Protein AF-W7DXH8-F1 (afdb_monomer_lite)

Foldseek 3Di:
DVCPDFDKDKDQDPQADLAEAEDEADDPLADWDDPVVVVVVVVCCVVVNYIYIYTRAHGPPVDDPVRRVVSVVVVVVVVVVVSVVVVD

Structure (mmCIF, N/CA/C/O backbone):
data_AF-W7DXH8-F1
#
_entry.id   AF-W7DXH8-F1
#
loop_
_atom_site.group_PDB
_atom_site.id
_atom_site.type_symbol
_atom_site.label_atom_id
_atom_site.label_alt_id
_atom_site.label_comp_id
_atom_site.label_asym_id
_atom_site.label_entity_id
_atom_site.label_seq_id
_atom_site.pdbx_PDB_ins_code
_atom_site.Cartn_x
_atom_site.Cartn_y
_atom_site.Cartn_z
_atom_site.occupancy
_atom_site.B_iso_or_equiv
_atom_site.auth_seq_id
_atom_site.auth_comp_id
_atom_site.auth_asym_id
_atom_site.auth_atom_id
_atom_site.pdbx_PDB_model_num
ATOM 1 N N . MET A 1 1 ? 11.564 -21.119 1.254 1.00 45.91 1 MET A N 1
ATOM 2 C CA . MET A 1 1 ? 10.525 -20.190 0.750 1.00 45.91 1 MET A CA 1
ATOM 3 C C . MET A 1 1 ? 11.216 -18.893 0.358 1.00 45.91 1 MET A C 1
ATOM 5 O O . MET A 1 1 ? 11.921 -18.351 1.194 1.00 45.91 1 MET A O 1
ATOM 9 N N . LYS A 1 2 ? 11.088 -18.437 -0.896 1.00 52.00 2 LYS A N 1
ATOM 10 C CA . LYS A 1 2 ? 11.893 -17.335 -1.477 1.00 52.00 2 LYS A CA 1
ATOM 11 C C . LYS A 1 2 ? 11.702 -15.953 -0.817 1.00 52.00 2 LYS A C 1
ATOM 13 O O . LYS A 1 2 ? 12.467 -15.051 -1.114 1.00 52.00 2 LYS A O 1
ATOM 18 N N . TRP A 1 3 ? 10.731 -15.800 0.087 1.00 56.00 3 TRP A N 1
ATOM 19 C CA . TRP A 1 3 ? 10.312 -14.506 0.642 1.00 56.00 3 TRP A CA 1
ATOM 20 C C . TRP A 1 3 ? 10.084 -14.575 2.154 1.00 56.00 3 TRP A C 1
ATOM 22 O O . TRP A 1 3 ? 9.080 -14.087 2.652 1.00 56.00 3 TRP A O 1
ATOM 32 N N . ALA A 1 4 ? 10.984 -15.226 2.894 1.00 48.75 4 ALA A N 1
ATOM 33 C CA . ALA A 1 4 ? 10.826 -15.456 4.335 1.00 48.75 4 ALA A CA 1
ATOM 34 C C . ALA A 1 4 ? 10.706 -14.176 5.196 1.00 48.75 4 ALA A C 1
ATOM 36 O O . ALA A 1 4 ? 10.459 -14.300 6.385 1.00 48.75 4 ALA A O 1
ATOM 37 N N . ASN A 1 5 ? 10.829 -12.980 4.608 1.00 54.22 5 ASN A N 1
ATOM 38 C CA . ASN A 1 5 ? 10.604 -11.690 5.253 1.00 54.22 5 ASN A CA 1
ATOM 39 C C . ASN A 1 5 ? 9.842 -10.760 4.294 1.00 54.22 5 ASN A C 1
ATOM 41 O O . ASN A 1 5 ? 10.450 -9.916 3.632 1.00 54.22 5 ASN A O 1
ATOM 45 N N . ILE A 1 6 ? 8.522 -10.929 4.172 1.00 62.88 6 ILE A N 1
ATOM 46 C CA . ILE A 1 6 ? 7.687 -9.907 3.532 1.00 62.88 6 ILE A CA 1
ATOM 47 C C . ILE A 1 6 ? 7.677 -8.703 4.473 1.00 62.88 6 ILE A C 1
ATOM 49 O O . ILE A 1 6 ? 7.093 -8.745 5.552 1.00 62.88 6 ILE A O 1
ATOM 53 N N . LEU A 1 7 ? 8.375 -7.637 4.086 1.00 74.81 7 LEU A N 1
ATOM 54 C CA . LEU A 1 7 ? 8.354 -6.397 4.846 1.00 74.81 7 LEU A CA 1
ATOM 55 C C . LEU A 1 7 ? 7.059 -5.659 4.525 1.00 74.81 7 LEU A C 1
ATOM 57 O O . LEU A 1 7 ? 6.866 -5.141 3.422 1.00 74.81 7 LEU A O 1
ATOM 61 N N . PHE A 1 8 ? 6.177 -5.639 5.513 1.00 82.69 8 PHE A N 1
ATOM 62 C CA . PHE A 1 8 ? 5.013 -4.781 5.523 1.00 82.69 8 PHE A CA 1
ATOM 63 C C . PHE A 1 8 ? 5.303 -3.549 6.360 1.00 82.69 8 PHE A C 1
ATOM 65 O O . PHE A 1 8 ? 5.907 -3.628 7.429 1.00 82.69 8 PHE A O 1
ATOM 72 N N . PHE A 1 9 ? 4.790 -2.423 5.898 1.00 89.88 9 PHE A N 1
ATOM 73 C CA . PHE A 1 9 ? 4.463 -1.330 6.787 1.00 89.88 9 PHE A CA 1
ATOM 74 C C . PHE A 1 9 ? 2.985 -1.453 7.171 1.00 89.88 9 PHE A C 1
ATOM 76 O O . PHE A 1 9 ? 2.132 -1.641 6.305 1.00 89.88 9 PHE A O 1
ATOM 83 N N . GLU A 1 10 ? 2.683 -1.399 8.464 1.00 91.38 10 GLU A N 1
ATOM 84 C CA . GLU A 1 10 ? 1.323 -1.526 8.990 1.00 91.38 10 GLU A CA 1
ATOM 85 C C . GLU A 1 10 ? 0.957 -0.282 9.793 1.00 91.38 10 GLU A C 1
ATOM 87 O O . GLU A 1 10 ? 1.730 0.179 10.634 1.00 91.38 10 GLU A O 1
ATOM 92 N N . ILE A 1 11 ? -0.255 0.220 9.565 1.00 91.38 11 ILE A N 1
ATOM 93 C CA . ILE A 1 11 ? -0.887 1.225 10.413 1.00 91.38 11 ILE A CA 1
ATOM 94 C C . ILE A 1 11 ? -2.224 0.666 10.891 1.00 91.38 11 ILE A C 1
ATOM 96 O O . ILE A 1 11 ? -3.077 0.266 10.095 1.00 91.38 11 ILE A O 1
ATOM 100 N N . THR A 1 12 ? -2.419 0.677 12.208 1.00 90.19 12 THR A N 1
ATOM 101 C CA . THR A 1 12 ? -3.693 0.336 12.843 1.00 90.19 12 THR A CA 1
ATOM 102 C C . THR A 1 12 ? -4.261 1.579 13.537 1.00 90.19 12 THR A C 1
ATOM 104 O O . THR A 1 12 ? -3.580 2.148 14.392 1.00 90.19 12 THR A O 1
ATOM 107 N N . PRO A 1 13 ? -5.493 2.010 13.209 1.00 89.31 13 PRO A N 1
ATOM 108 C CA . PRO A 1 13 ? -6.124 3.152 13.863 1.00 89.31 13 PRO A CA 1
ATOM 109 C C . PRO A 1 13 ? -6.531 2.821 15.301 1.00 89.31 13 PRO A C 1
ATOM 111 O O . PRO A 1 13 ? -6.818 1.670 15.638 1.00 89.31 13 PRO A O 1
ATOM 114 N N . ALA A 1 14 ? -6.635 3.852 16.144 1.00 83.06 14 ALA A N 1
ATOM 115 C CA . ALA A 1 14 ? -7.057 3.699 17.537 1.00 83.06 14 ALA A CA 1
ATOM 116 C C . ALA A 1 14 ? -8.484 3.130 17.664 1.00 83.06 14 ALA A C 1
ATOM 118 O O . ALA A 1 14 ? -8.740 2.247 18.484 1.00 83.06 14 ALA A O 1
ATOM 119 N N . LYS A 1 15 ? -9.415 3.599 16.822 1.00 83.69 15 LYS A N 1
ATOM 120 C CA . LYS A 1 15 ? -10.771 3.051 16.704 1.00 83.69 15 LYS A CA 1
ATOM 121 C C . LYS A 1 15 ? -10.849 2.187 15.448 1.00 83.69 15 LYS A C 1
ATOM 123 O O . LYS A 1 15 ? -10.984 2.707 14.346 1.00 83.69 15 LYS A O 1
ATOM 128 N N . LYS A 1 16 ? -10.746 0.870 15.632 1.00 86.06 16 LYS A N 1
ATOM 129 C CA . LYS A 1 16 ? -10.632 -0.089 14.528 1.00 86.06 16 LYS A CA 1
ATOM 130 C C . LYS A 1 16 ? -11.966 -0.706 14.107 1.00 86.06 16 LYS A C 1
ATOM 132 O O . LYS A 1 16 ? -12.785 -1.072 14.952 1.00 86.06 16 LYS A O 1
ATOM 137 N N . THR A 1 17 ? -12.144 -0.883 12.804 1.00 89.19 17 THR A N 1
ATOM 138 C CA . THR A 1 17 ? -13.138 -1.788 12.214 1.00 89.19 17 THR A CA 1
ATOM 139 C C . THR A 1 17 ? -12.539 -3.191 12.044 1.00 89.19 17 THR A C 1
ATOM 141 O O . THR A 1 17 ? -11.361 -3.425 12.321 1.00 89.19 17 THR A O 1
ATOM 144 N N . SER A 1 18 ? -13.345 -4.156 11.590 1.00 88.31 18 SER A N 1
ATOM 145 C CA . SER A 1 18 ? -12.856 -5.493 11.216 1.00 88.31 18 SER A CA 1
ATOM 146 C C . SER A 1 18 ? -12.222 -5.540 9.821 1.00 88.31 18 SER A C 1
ATOM 148 O O . SER A 1 18 ? -11.734 -6.593 9.401 1.00 88.31 18 SER A O 1
ATOM 150 N N . GLN A 1 19 ? -12.234 -4.427 9.083 1.00 90.69 19 GLN A N 1
ATOM 151 C CA . GLN A 1 19 ? -11.702 -4.371 7.729 1.00 90.69 19 GLN A CA 1
ATOM 152 C C . GLN A 1 19 ? -10.180 -4.215 7.752 1.00 90.69 19 GLN A C 1
ATOM 154 O O . GLN A 1 19 ? -9.596 -3.564 8.619 1.00 90.69 19 GLN A O 1
ATOM 159 N N . THR A 1 20 ? -9.522 -4.842 6.780 1.00 92.62 20 THR A N 1
ATOM 160 C CA . THR A 1 20 ? -8.099 -4.640 6.506 1.00 92.62 20 THR A CA 1
ATOM 161 C C . THR A 1 20 ? -7.938 -4.278 5.035 1.00 92.62 20 THR A C 1
ATOM 163 O O . THR A 1 20 ? -8.491 -4.960 4.173 1.00 92.62 20 THR A O 1
ATOM 166 N N . ILE A 1 21 ? -7.193 -3.212 4.761 1.00 94.19 21 ILE A N 1
ATOM 167 C CA . ILE A 1 21 ? -6.885 -2.722 3.417 1.00 94.19 21 ILE A CA 1
ATOM 168 C C . ILE A 1 21 ? -5.430 -3.063 3.102 1.00 94.19 21 ILE A C 1
ATOM 170 O O . ILE A 1 21 ? -4.542 -2.823 3.917 1.00 94.19 21 ILE A O 1
ATOM 174 N N . ILE A 1 22 ? -5.184 -3.605 1.911 1.00 94.56 22 ILE A N 1
ATOM 175 C CA . ILE A 1 22 ? -3.834 -3.755 1.361 1.00 94.56 22 ILE A CA 1
ATOM 176 C C . ILE A 1 22 ? -3.642 -2.645 0.336 1.00 94.56 22 ILE A C 1
ATOM 178 O O . ILE A 1 22 ? -4.331 -2.621 -0.684 1.00 94.56 22 ILE A O 1
ATOM 182 N N . TYR A 1 23 ? -2.725 -1.726 0.616 1.00 95.81 23 TYR A N 1
ATOM 183 C CA . TYR A 1 23 ? -2.441 -0.591 -0.252 1.00 95.81 23 TYR A CA 1
ATOM 184 C C . TYR A 1 23 ? -1.199 -0.865 -1.094 1.00 95.81 23 TYR A C 1
ATOM 186 O O . TYR A 1 23 ? -0.096 -1.011 -0.569 1.00 95.81 23 TYR A O 1
ATOM 194 N N . LEU A 1 24 ? -1.374 -0.919 -2.412 1.00 94.94 24 LEU A N 1
ATOM 195 C CA . LEU A 1 24 ? -0.273 -1.072 -3.356 1.00 94.94 24 LEU A CA 1
ATOM 196 C C . LEU A 1 24 ? 0.168 0.322 -3.799 1.00 94.94 24 LEU A C 1
ATOM 198 O O . LEU A 1 24 ? -0.572 1.011 -4.500 1.00 94.94 24 LEU A O 1
ATOM 202 N N . ALA A 1 25 ? 1.359 0.743 -3.370 1.00 94.81 25 ALA A N 1
ATOM 203 C CA . ALA A 1 25 ? 1.913 2.024 -3.792 1.00 94.81 25 ALA A CA 1
ATOM 204 C C . ALA A 1 25 ? 2.044 2.084 -5.320 1.00 94.81 25 ALA A C 1
ATOM 206 O O . ALA A 1 25 ? 2.339 1.072 -5.963 1.00 94.81 25 ALA A O 1
ATOM 207 N N . GLY A 1 26 ? 1.831 3.272 -5.890 1.00 94.06 26 GLY A N 1
ATOM 208 C CA . GLY A 1 26 ? 2.053 3.528 -7.310 1.00 94.06 26 GLY A CA 1
ATOM 209 C C . GLY A 1 26 ? 3.544 3.534 -7.664 1.00 94.06 26 GLY A C 1
ATOM 210 O O . GLY A 1 26 ? 4.373 2.996 -6.940 1.00 94.06 26 GLY A O 1
ATOM 211 N N . GLY A 1 27 ? 3.901 4.164 -8.786 1.00 94.75 27 GLY A N 1
ATOM 212 C CA . GLY A 1 27 ? 5.302 4.244 -9.229 1.00 94.75 27 GLY A CA 1
ATOM 213 C C . GLY A 1 27 ? 5.689 3.252 -10.329 1.00 94.75 27 GLY A C 1
ATOM 214 O O . GLY A 1 27 ? 6.872 3.075 -10.620 1.00 94.75 27 GLY A O 1
ATOM 215 N N . GLY A 1 28 ? 4.697 2.608 -10.953 1.00 95.44 28 GLY A N 1
ATOM 216 C CA . GLY A 1 28 ? 4.882 1.824 -12.177 1.00 95.44 28 GLY A CA 1
ATOM 217 C C . GLY A 1 28 ? 5.765 0.587 -12.018 1.00 95.44 28 GLY A C 1
ATOM 218 O O . GLY A 1 28 ? 6.393 0.185 -12.988 1.00 95.44 28 GLY A O 1
ATOM 219 N N . PHE A 1 29 ? 5.836 0.005 -10.815 1.00 95.62 29 PHE A N 1
ATOM 220 C CA . PHE A 1 29 ? 6.718 -1.121 -10.465 1.00 95.62 29 PHE A CA 1
ATOM 221 C C . PHE A 1 29 ? 8.222 -0.826 -10.532 1.00 95.62 29 PHE A C 1
ATOM 223 O O . PHE A 1 29 ? 9.032 -1.745 -10.435 1.00 95.62 29 PHE A O 1
ATOM 230 N N . VAL A 1 30 ? 8.605 0.444 -10.675 1.00 96.00 30 VAL A N 1
ATOM 231 C CA . VAL A 1 30 ? 10.008 0.876 -10.779 1.00 96.00 30 VAL A CA 1
ATOM 232 C C . VAL A 1 30 ? 10.385 1.797 -9.621 1.00 96.00 30 VAL A C 1
ATOM 234 O O . VAL A 1 30 ? 11.513 1.754 -9.137 1.00 96.00 30 VAL A O 1
ATOM 237 N N . LEU A 1 31 ? 9.452 2.637 -9.168 1.00 95.88 31 LEU A N 1
ATOM 238 C CA . LEU A 1 31 ? 9.710 3.621 -8.121 1.00 95.88 31 LEU A CA 1
ATOM 239 C C . LEU A 1 31 ? 9.283 3.100 -6.741 1.00 95.88 31 LEU A C 1
ATOM 241 O O . LEU A 1 31 ? 8.245 2.446 -6.632 1.00 95.88 31 LEU A O 1
ATOM 245 N N . PRO A 1 32 ? 10.049 3.412 -5.680 1.00 93.69 32 PRO A N 1
ATOM 246 C CA . PRO A 1 32 ? 9.669 3.079 -4.316 1.00 93.69 32 PRO A CA 1
ATOM 247 C C . PRO A 1 32 ? 8.504 3.946 -3.825 1.00 93.69 32 PRO A C 1
ATOM 249 O O . PRO A 1 32 ? 8.226 5.025 -4.355 1.00 93.69 32 PRO A O 1
ATOM 252 N N . ILE A 1 33 ? 7.862 3.489 -2.748 1.00 94.44 33 ILE A N 1
ATOM 253 C CA . ILE A 1 33 ? 6.887 4.289 -2.006 1.00 94.44 33 ILE A CA 1
ATOM 254 C C . ILE A 1 33 ? 7.518 5.592 -1.483 1.00 94.44 33 ILE A C 1
ATOM 256 O O . ILE A 1 33 ? 8.691 5.633 -1.113 1.00 94.44 33 ILE A O 1
ATOM 260 N N . THR A 1 34 ? 6.722 6.660 -1.433 1.00 94.31 34 THR A N 1
ATOM 261 C CA . THR A 1 34 ? 7.159 8.010 -1.036 1.00 94.31 34 THR A CA 1
ATOM 262 C C . THR A 1 34 ? 6.338 8.560 0.134 1.00 94.31 34 THR A C 1
ATOM 264 O O . THR A 1 34 ? 5.297 8.003 0.478 1.00 94.31 34 THR A O 1
ATOM 267 N N . SER A 1 35 ? 6.764 9.689 0.715 1.00 92.81 35 SER A N 1
ATOM 268 C CA . SER A 1 35 ? 6.030 10.393 1.784 1.00 92.81 35 SER A CA 1
ATOM 269 C C . SER A 1 35 ? 4.585 10.729 1.409 1.00 92.81 35 SER A C 1
ATOM 271 O O . SER A 1 35 ? 3.691 10.496 2.212 1.00 92.81 35 SER A O 1
ATOM 273 N N . LEU A 1 36 ? 4.339 11.158 0.167 1.00 94.62 36 LEU A N 1
ATOM 274 C CA . LEU A 1 36 ? 2.989 11.468 -0.324 1.00 94.62 36 LEU A CA 1
ATOM 275 C C . LEU A 1 36 ? 2.044 10.261 -0.247 1.00 94.62 36 LEU A C 1
ATOM 277 O O . LEU A 1 36 ? 0.861 10.409 0.049 1.00 94.62 36 LEU A O 1
ATOM 281 N N . HIS A 1 37 ? 2.563 9.052 -0.481 1.00 95.75 37 HIS A N 1
ATOM 282 C CA . HIS A 1 37 ? 1.765 7.843 -0.305 1.00 95.75 37 HIS A CA 1
ATOM 283 C C . HIS A 1 37 ? 1.433 7.626 1.172 1.00 95.75 37 HIS A C 1
ATOM 285 O O . HIS A 1 37 ? 0.294 7.298 1.482 1.00 95.75 37 HIS A O 1
ATOM 291 N N . TYR A 1 38 ? 2.399 7.818 2.077 1.00 94.12 38 TYR A N 1
ATOM 292 C CA . TYR A 1 38 ? 2.175 7.660 3.517 1.00 94.12 38 TYR A CA 1
ATOM 293 C C . TYR A 1 38 ? 1.154 8.664 4.066 1.00 94.12 38 TYR A C 1
ATOM 295 O O . TYR A 1 38 ? 0.310 8.280 4.871 1.00 94.12 38 TYR A O 1
ATOM 303 N N . GLU A 1 39 ? 1.179 9.913 3.599 1.00 95.25 39 GLU A N 1
ATOM 304 C CA . GLU A 1 39 ? 0.180 10.932 3.951 1.00 95.25 39 GLU A CA 1
ATOM 305 C C . GLU A 1 39 ? -1.228 10.508 3.514 1.00 95.25 39 GLU A C 1
ATOM 307 O O . GLU A 1 39 ? -2.165 10.537 4.310 1.00 95.25 39 GLU A O 1
ATOM 312 N N . PHE A 1 40 ? -1.372 10.030 2.276 1.00 96.19 40 PHE A N 1
ATOM 313 C CA . PHE A 1 40 ? -2.656 9.544 1.771 1.00 96.19 40 PHE A CA 1
ATOM 314 C C . PHE A 1 40 ? -3.140 8.281 2.499 1.00 96.19 40 PHE A C 1
ATOM 316 O O . PHE A 1 40 ? -4.315 8.148 2.832 1.00 96.19 40 PHE A O 1
ATOM 323 N N . ILE A 1 41 ? -2.226 7.361 2.805 1.00 96.25 41 ILE A N 1
ATOM 324 C CA . ILE A 1 41 ? -2.512 6.170 3.610 1.00 96.25 41 ILE A CA 1
ATOM 325 C C . ILE A 1 41 ? -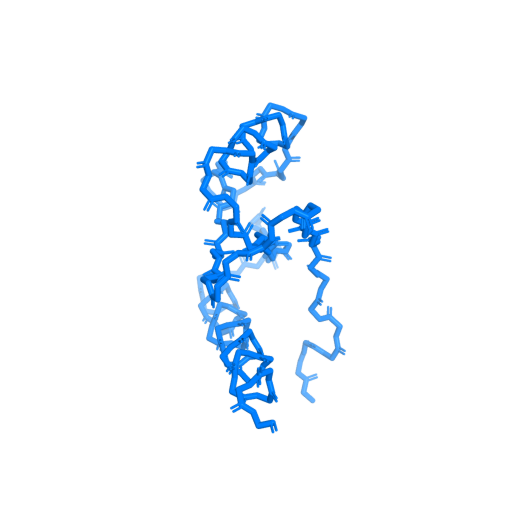3.067 6.563 4.987 1.00 96.25 41 ILE A C 1
ATOM 327 O O . ILE A 1 41 ? -4.029 5.946 5.446 1.00 96.25 41 ILE A O 1
ATOM 331 N N . ALA A 1 42 ? -2.481 7.569 5.643 1.00 94.44 42 ALA A N 1
ATOM 332 C CA . ALA A 1 42 ? -2.944 8.030 6.948 1.00 94.44 42 ALA A CA 1
ATOM 333 C C . ALA A 1 42 ? -4.388 8.552 6.876 1.00 94.44 42 ALA A C 1
ATOM 335 O O . ALA A 1 42 ? -5.212 8.157 7.698 1.00 94.44 42 ALA A O 1
ATOM 336 N N . GLN A 1 43 ? -4.718 9.327 5.836 1.00 96.06 43 GLN A N 1
ATOM 337 C CA . GLN A 1 43 ? -6.088 9.797 5.587 1.00 96.06 43 GLN A CA 1
ATOM 338 C C . GLN A 1 43 ? -7.070 8.629 5.428 1.00 96.06 43 GLN A C 1
ATOM 340 O O . GLN A 1 43 ? -8.107 8.602 6.087 1.00 96.06 43 GLN A O 1
ATOM 345 N N . ILE A 1 44 ? -6.722 7.607 4.635 1.00 96.31 44 ILE A N 1
ATOM 346 C CA . ILE A 1 44 ? -7.567 6.411 4.469 1.00 96.31 44 ILE A CA 1
ATOM 347 C C . ILE A 1 44 ? -7.808 5.720 5.816 1.00 96.31 44 ILE A C 1
ATOM 349 O O . ILE A 1 44 ? -8.932 5.312 6.117 1.00 96.31 44 ILE A O 1
ATOM 353 N N . VAL A 1 45 ? -6.762 5.554 6.626 1.00 95.94 45 VAL A N 1
ATOM 354 C CA . VAL A 1 45 ? -6.859 4.907 7.942 1.00 95.94 45 VAL A CA 1
ATOM 355 C C . VAL A 1 45 ? -7.782 5.690 8.876 1.00 95.94 45 VAL A C 1
ATOM 357 O O . VAL A 1 45 ? -8.620 5.083 9.546 1.00 95.94 45 VAL A O 1
ATOM 360 N N . GLU A 1 46 ? -7.656 7.015 8.909 1.00 94.56 46 GLU A N 1
ATOM 361 C CA . GLU A 1 46 ? -8.482 7.893 9.742 1.00 94.56 46 GLU A CA 1
ATOM 362 C C . GLU A 1 46 ? -9.953 7.887 9.311 1.00 94.56 46 GLU A C 1
ATOM 364 O O . GLU A 1 46 ? -10.838 7.754 10.157 1.00 94.56 46 GLU A O 1
ATOM 369 N N . GLU A 1 47 ? -10.223 7.966 8.008 1.00 95.19 47 GLU A N 1
ATOM 370 C CA . GLU A 1 47 ? -11.586 8.022 7.469 1.00 95.19 47 GLU A CA 1
ATOM 371 C C . GLU A 1 47 ? -12.322 6.681 7.570 1.00 95.19 47 GLU A C 1
ATOM 373 O O . GLU A 1 47 ? -13.524 6.640 7.841 1.00 95.19 47 GLU A O 1
ATOM 378 N N . THR A 1 48 ? -11.619 5.566 7.360 1.00 95.19 48 THR A N 1
ATOM 379 C CA . THR A 1 48 ? -12.242 4.231 7.317 1.00 95.19 48 THR A CA 1
ATOM 380 C C . THR A 1 48 ? -12.213 3.502 8.657 1.00 95.19 48 THR A C 1
ATOM 382 O O . THR A 1 48 ? -12.993 2.571 8.875 1.00 95.19 48 THR A O 1
ATOM 385 N N . GLY A 1 49 ? -11.277 3.851 9.543 1.00 95.44 49 GLY A N 1
ATOM 386 C CA . GLY A 1 49 ? -10.971 3.066 10.737 1.00 95.44 49 GLY A CA 1
ATOM 387 C C . GLY A 1 49 ? -10.460 1.651 10.427 1.00 95.44 49 GLY A C 1
ATOM 388 O O . GLY A 1 49 ? -10.414 0.808 11.324 1.00 95.44 49 GLY A O 1
ATOM 389 N N . ALA A 1 50 ? -10.101 1.342 9.179 1.00 94.38 50 ALA A N 1
ATOM 390 C CA . ALA A 1 50 ? -9.551 0.046 8.805 1.00 94.38 50 ALA A CA 1
ATOM 391 C C . ALA A 1 50 ? -8.061 -0.037 9.158 1.00 94.38 50 ALA A C 1
ATOM 393 O O . ALA A 1 50 ? -7.322 0.943 9.072 1.00 94.38 50 ALA A O 1
ATOM 394 N N . ARG A 1 51 ? -7.593 -1.242 9.492 1.00 93.12 51 ARG A N 1
ATOM 395 C CA . ARG A 1 51 ? -6.152 -1.523 9.488 1.00 93.12 51 ARG A CA 1
ATOM 396 C C . ARG A 1 51 ? -5.646 -1.446 8.051 1.00 93.12 51 ARG A C 1
ATOM 398 O O . ARG A 1 51 ? -6.257 -2.045 7.166 1.00 93.12 51 ARG A O 1
ATOM 405 N N . LEU A 1 52 ? -4.519 -0.786 7.818 1.00 94.81 52 LEU A N 1
ATOM 406 C CA . LEU A 1 52 ? -3.920 -0.684 6.492 1.00 94.81 52 LEU A CA 1
ATOM 407 C C . LEU A 1 52 ? -2.515 -1.282 6.485 1.00 94.81 52 LEU A C 1
ATOM 409 O O . LEU A 1 52 ? -1.691 -1.004 7.353 1.00 94.81 52 LEU A O 1
ATOM 413 N N . VAL A 1 53 ? -2.271 -2.132 5.493 1.00 94.62 53 VAL A N 1
ATOM 414 C CA . VAL A 1 53 ? -1.020 -2.855 5.285 1.00 94.62 53 VAL A CA 1
ATOM 415 C C . VAL A 1 53 ? -0.446 -2.460 3.927 1.00 94.62 53 VAL A C 1
ATOM 417 O O . VAL A 1 53 ? -1.138 -2.506 2.911 1.00 94.62 53 VAL A O 1
ATOM 420 N N . VAL A 1 54 ? 0.828 -2.091 3.901 1.00 95.12 54 VAL A N 1
ATOM 421 C CA . VAL A 1 54 ? 1.558 -1.657 2.709 1.00 95.12 54 VAL A CA 1
ATOM 422 C C . VAL A 1 54 ? 2.704 -2.637 2.464 1.00 95.12 54 VAL A C 1
ATOM 424 O O . VAL A 1 54 ? 3.714 -2.595 3.171 1.00 95.12 54 VAL A O 1
ATOM 427 N N . PRO A 1 55 ? 2.563 -3.562 1.507 1.00 93.69 55 PRO A N 1
ATOM 428 C CA . PRO A 1 55 ? 3.603 -4.532 1.222 1.00 93.69 55 PRO A CA 1
ATOM 429 C C . PRO A 1 55 ? 4.695 -3.893 0.349 1.00 93.69 55 PRO A C 1
ATOM 431 O O . PRO A 1 55 ? 4.406 -3.321 -0.704 1.00 93.69 55 PRO A O 1
ATOM 434 N N . ASN A 1 56 ? 5.958 -4.002 0.771 1.00 92.38 56 ASN A N 1
ATOM 435 C CA . ASN A 1 56 ? 7.100 -3.478 0.019 1.00 92.38 56 ASN A CA 1
ATOM 436 C C . ASN A 1 56 ? 7.484 -4.441 -1.115 1.00 92.38 56 ASN A C 1
ATOM 438 O O . ASN A 1 56 ? 8.366 -5.288 -0.960 1.00 92.38 56 ASN A O 1
ATOM 442 N N . TYR A 1 57 ? 6.749 -4.370 -2.222 1.00 93.06 57 TYR A N 1
ATOM 443 C CA . TYR A 1 57 ? 6.895 -5.308 -3.327 1.00 93.06 57 TYR A CA 1
ATOM 444 C C . TYR A 1 57 ? 8.198 -5.101 -4.117 1.00 93.06 57 TYR A C 1
ATOM 446 O O . TYR A 1 57 ? 8.708 -3.982 -4.198 1.00 93.06 57 TYR A O 1
ATOM 454 N N . PRO A 1 58 ? 8.752 -6.177 -4.706 1.00 93.38 58 PRO A N 1
ATOM 455 C CA . PRO A 1 58 ? 9.981 -6.101 -5.485 1.00 93.38 58 PRO A CA 1
ATOM 456 C C . PRO A 1 58 ? 9.838 -5.190 -6.715 1.00 93.38 58 PRO A C 1
ATOM 458 O O . PRO A 1 58 ? 8.819 -5.222 -7.401 1.00 93.38 58 PRO A O 1
ATOM 461 N N . LEU A 1 59 ? 10.876 -4.401 -7.011 1.00 94.88 59 LEU A N 1
ATOM 462 C CA . LEU A 1 59 ? 10.861 -3.405 -8.087 1.00 94.88 59 LEU A CA 1
ATOM 463 C C . LEU A 1 59 ? 11.755 -3.797 -9.265 1.00 94.88 59 LEU A C 1
ATOM 465 O O . LEU A 1 59 ? 12.838 -4.368 -9.106 1.00 94.88 59 LEU A O 1
ATOM 469 N N . ALA A 1 60 ? 11.328 -3.414 -10.460 1.00 95.75 60 ALA A N 1
ATOM 470 C CA . ALA A 1 60 ? 12.169 -3.414 -11.643 1.00 95.75 60 ALA A CA 1
ATOM 471 C C . ALA A 1 60 ? 13.340 -2.414 -11.488 1.00 95.75 60 ALA A C 1
ATOM 473 O O . ALA A 1 60 ? 13.238 -1.441 -10.739 1.00 95.75 60 ALA A O 1
ATOM 474 N N . PRO A 1 61 ? 14.464 -2.627 -12.196 1.00 95.56 61 PRO A N 1
ATOM 475 C CA . PRO A 1 61 ? 14.725 -3.724 -13.136 1.00 95.56 61 PRO A CA 1
ATOM 476 C C . PRO A 1 61 ? 15.172 -5.032 -12.460 1.00 95.56 61 PRO A C 1
ATOM 478 O O . PRO A 1 61 ? 15.418 -6.013 -13.152 1.00 95.56 61 PRO A O 1
ATOM 481 N N . TYR A 1 62 ? 15.303 -5.050 -11.132 1.00 95.25 62 TYR A N 1
ATOM 482 C CA . TYR A 1 62 ? 15.875 -6.180 -10.392 1.00 95.25 62 TYR A CA 1
ATOM 483 C C . TYR A 1 62 ? 14.942 -7.389 -10.290 1.00 95.25 62 TYR A C 1
ATOM 485 O O . TYR A 1 62 ? 15.410 -8.501 -10.058 1.00 95.25 62 TYR A O 1
ATOM 493 N N . TYR A 1 63 ? 13.641 -7.167 -10.459 1.00 95.12 63 TYR A N 1
ATOM 494 C CA . TYR A 1 63 ? 12.613 -8.195 -10.391 1.00 95.12 63 TYR A CA 1
ATOM 495 C C . TYR A 1 63 ? 11.625 -8.067 -11.542 1.00 95.12 63 TYR A C 1
ATOM 497 O O . TYR A 1 63 ? 11.454 -6.992 -12.128 1.00 95.12 63 TYR A O 1
ATOM 505 N N . HIS 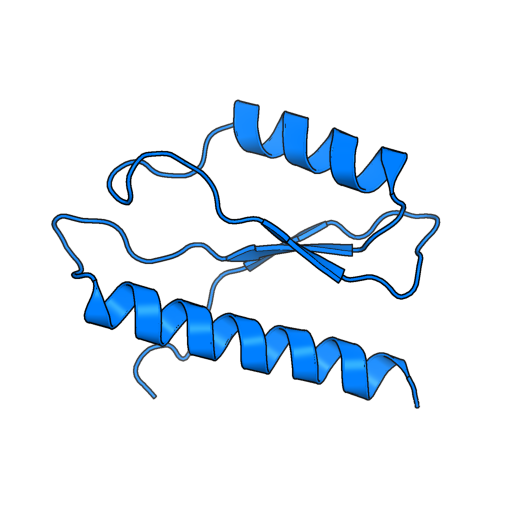A 1 64 ? 10.956 -9.175 -11.846 1.00 94.88 64 HIS A N 1
ATOM 506 C CA . HIS A 1 64 ? 10.024 -9.272 -12.960 1.00 94.88 64 HIS A CA 1
ATOM 507 C C . HIS A 1 64 ? 8.593 -9.506 -12.479 1.00 94.88 64 HIS A C 1
ATOM 509 O O . HIS A 1 64 ? 8.326 -9.735 -11.299 1.00 94.88 64 HIS A O 1
ATOM 515 N N . VAL A 1 65 ? 7.650 -9.452 -13.420 1.00 95.06 65 VAL A N 1
ATOM 516 C CA . VAL A 1 65 ? 6.216 -9.580 -13.135 1.00 95.06 65 VAL A CA 1
ATOM 517 C C . VAL A 1 65 ? 5.882 -10.846 -12.341 1.00 95.06 65 VAL A C 1
ATOM 519 O O . VAL A 1 65 ? 5.078 -10.786 -11.415 1.00 95.06 65 VAL A O 1
ATOM 522 N N . ASP A 1 66 ? 6.541 -11.969 -12.628 1.00 95.81 66 ASP A N 1
ATOM 523 C CA . ASP A 1 66 ? 6.293 -13.227 -11.922 1.00 95.81 66 ASP A CA 1
ATOM 524 C C . ASP A 1 66 ? 6.691 -13.155 -10.442 1.00 95.81 66 ASP A C 1
ATOM 526 O O . ASP A 1 66 ? 5.972 -13.678 -9.585 1.00 95.81 66 ASP A O 1
ATOM 530 N N . ASP A 1 67 ? 7.784 -12.456 -10.118 1.00 94.12 67 ASP A N 1
ATOM 531 C CA . ASP A 1 67 ? 8.224 -12.241 -8.737 1.00 94.12 67 ASP A CA 1
ATOM 532 C C . ASP A 1 67 ? 7.217 -11.374 -7.975 1.00 94.12 67 ASP A C 1
ATOM 534 O O . ASP A 1 67 ? 6.808 -11.723 -6.866 1.00 94.12 67 ASP A O 1
ATOM 538 N N . VAL A 1 68 ? 6.761 -10.280 -8.594 1.00 93.44 68 VAL A N 1
ATOM 539 C CA . VAL A 1 68 ? 5.767 -9.359 -8.017 1.00 93.44 68 VAL A CA 1
ATOM 540 C C . VAL A 1 68 ? 4.438 -10.073 -7.780 1.00 93.44 68 VAL A C 1
ATOM 542 O O . VAL A 1 68 ? 3.851 -9.971 -6.702 1.00 93.44 68 VAL A O 1
ATOM 545 N N . MET A 1 69 ? 3.972 -10.858 -8.750 1.00 94.62 69 MET A N 1
ATOM 546 C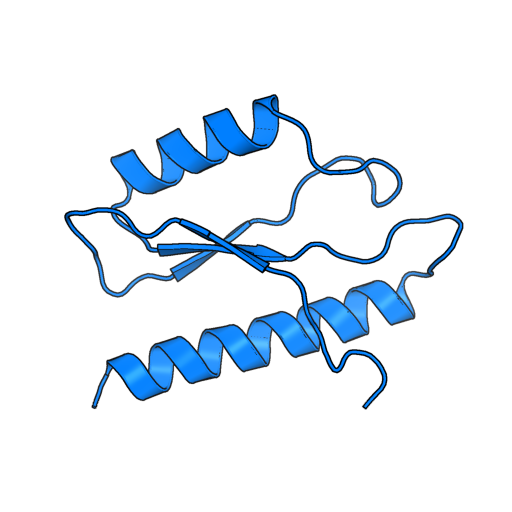 CA . MET A 1 69 ? 2.720 -11.604 -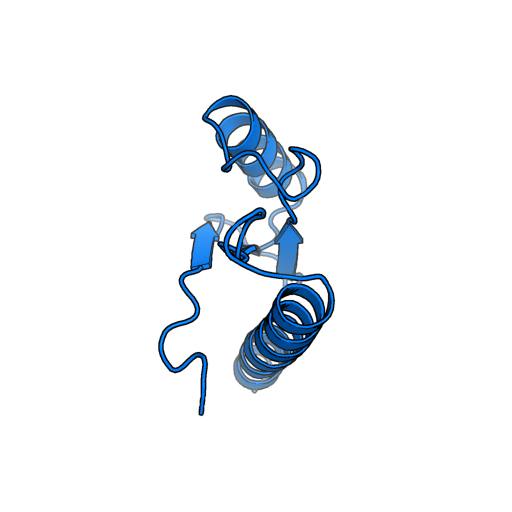8.625 1.00 94.62 69 MET A CA 1
ATOM 547 C C . MET A 1 69 ? 2.815 -12.717 -7.578 1.00 94.62 69 MET A C 1
ATOM 549 O O . MET A 1 69 ? 1.850 -12.956 -6.847 1.00 94.62 69 MET A O 1
ATOM 553 N N . ALA A 1 70 ? 3.960 -13.396 -7.469 1.00 93.69 70 ALA A N 1
ATOM 554 C CA . ALA A 1 70 ? 4.202 -14.364 -6.402 1.00 93.69 70 ALA A CA 1
ATOM 555 C C . ALA A 1 70 ? 4.211 -13.689 -5.023 1.00 93.69 70 ALA A C 1
ATOM 557 O O . ALA A 1 70 ? 3.603 -14.207 -4.083 1.00 93.69 70 ALA A O 1
ATOM 558 N N . PHE A 1 71 ? 4.844 -12.521 -4.916 1.00 92.75 71 PHE A N 1
ATOM 559 C CA . PHE A 1 71 ? 4.869 -11.715 -3.702 1.00 92.75 71 PHE A CA 1
ATOM 560 C C . PHE A 1 71 ? 3.457 -11.283 -3.282 1.00 92.75 71 PHE A C 1
ATOM 562 O O . PHE A 1 71 ? 3.056 -11.562 -2.155 1.00 92.75 71 PHE A O 1
ATOM 569 N N . PHE A 1 72 ? 2.648 -10.729 -4.193 1.00 93.12 72 PHE A N 1
ATOM 570 C CA . PHE A 1 72 ? 1.265 -10.333 -3.894 1.00 93.12 72 PHE A CA 1
ATOM 571 C C . PHE A 1 72 ? 0.390 -11.497 -3.436 1.00 93.12 72 PHE A C 1
ATOM 573 O O . PHE A 1 72 ? -0.368 -11.345 -2.479 1.00 93.12 72 PHE A O 1
ATOM 580 N N . LYS A 1 73 ? 0.510 -12.675 -4.061 1.00 92.81 73 LYS A N 1
ATOM 581 C CA . LYS A 1 73 ? -0.200 -13.883 -3.606 1.00 92.81 73 LYS A CA 1
ATOM 582 C C . LYS A 1 73 ? 0.184 -14.251 -2.171 1.00 92.81 73 LYS A C 1
ATOM 584 O O . LYS A 1 73 ? -0.696 -14.554 -1.366 1.00 92.81 73 LYS A O 1
ATOM 589 N N . GLY A 1 74 ? 1.478 -14.193 -1.850 1.00 90.94 74 GLY A N 1
ATOM 590 C CA . GLY A 1 74 ? 1.990 -14.404 -0.496 1.00 90.94 74 GLY A CA 1
ATOM 591 C C . GLY A 1 74 ? 1.405 -13.400 0.494 1.00 90.94 74 GLY A C 1
ATOM 592 O O . GLY A 1 74 ? 0.771 -13.807 1.469 1.00 90.94 74 GLY A O 1
ATOM 593 N N . SER A 1 75 ? 1.518 -12.106 0.191 1.00 90.75 75 SER A N 1
ATOM 594 C CA . SER A 1 75 ? 0.994 -11.023 1.025 1.00 90.75 75 SER A CA 1
ATOM 595 C C . SER A 1 75 ? -0.501 -11.160 1.299 1.00 90.75 75 SER A C 1
ATOM 597 O O . SER A 1 75 ? -0.934 -11.023 2.441 1.00 90.75 75 SER A O 1
ATOM 599 N N . LEU A 1 76 ? -1.296 -11.484 0.275 1.00 90.31 76 LEU A N 1
ATOM 600 C CA . LEU A 1 76 ? -2.736 -11.678 0.426 1.00 90.31 76 LEU A CA 1
ATOM 601 C C . LEU A 1 76 ? -3.039 -12.838 1.379 1.00 90.31 76 LEU A C 1
ATOM 603 O O . LEU A 1 76 ? -3.860 -12.701 2.282 1.00 90.31 76 LEU A O 1
ATOM 607 N N . SER A 1 77 ? -2.346 -13.968 1.212 1.00 90.12 77 SER A N 1
ATOM 608 C CA . SER A 1 77 ? -2.541 -15.149 2.058 1.00 90.12 77 SER A CA 1
ATOM 609 C C . SER A 1 77 ? -2.204 -14.883 3.530 1.00 90.12 77 SER A C 1
ATOM 611 O O . SER A 1 77 ? -2.915 -15.349 4.423 1.00 90.12 77 SER A O 1
ATOM 613 N N . GLU A 1 78 ? -1.161 -14.093 3.785 1.00 89.31 78 GLU A N 1
ATOM 614 C CA . GLU A 1 78 ? -0.712 -13.736 5.128 1.00 89.31 78 GLU A CA 1
ATOM 615 C C . GLU A 1 78 ? -1.691 -12.779 5.815 1.00 89.31 78 GLU A C 1
ATOM 617 O O . GLU A 1 78 ? -2.162 -13.059 6.920 1.00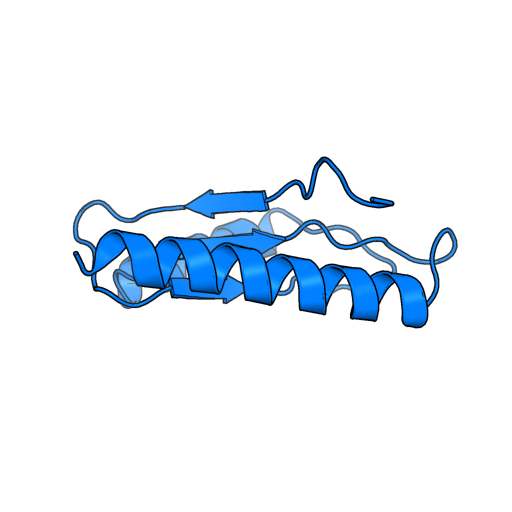 89.31 78 GLU A O 1
ATOM 622 N N . VAL A 1 79 ? -2.117 -11.722 5.120 1.00 89.00 79 VAL A N 1
ATOM 623 C CA . VAL A 1 79 ? -3.121 -10.784 5.639 1.00 89.00 79 VAL A CA 1
ATOM 624 C C . VAL A 1 79 ? -4.468 -11.480 5.866 1.00 89.00 79 VAL A C 1
ATOM 626 O O . VAL A 1 79 ? -5.113 -11.266 6.897 1.00 89.00 79 VAL A O 1
ATOM 629 N N . CYS A 1 80 ? -4.890 -12.370 4.961 1.00 87.81 80 CYS A N 1
ATOM 630 C CA . CYS A 1 80 ? -6.093 -13.184 5.152 1.00 87.81 80 CYS A CA 1
ATOM 631 C C . CYS A 1 80 ? -5.988 -14.079 6.392 1.00 87.81 80 CYS A C 1
ATOM 633 O O . CYS A 1 80 ? -6.967 -14.212 7.131 1.00 87.81 80 CYS A O 1
ATOM 635 N N . ARG A 1 81 ? -4.812 -14.661 6.660 1.00 86.75 81 ARG A N 1
ATOM 636 C CA . ARG A 1 81 ? -4.573 -15.443 7.879 1.00 86.75 81 ARG A CA 1
ATOM 637 C C . ARG A 1 81 ? -4.744 -14.573 9.124 1.00 86.75 81 ARG A C 1
ATOM 639 O O . ARG A 1 81 ? -5.447 -14.996 10.039 1.00 86.75 81 ARG A O 1
ATOM 646 N N . TRP A 1 82 ? -4.195 -13.358 9.149 1.00 82.50 82 TRP A N 1
ATOM 647 C CA . TRP A 1 82 ? -4.380 -12.430 10.274 1.00 82.50 82 TRP A CA 1
ATOM 648 C C . TRP A 1 82 ? -5.849 -12.068 10.496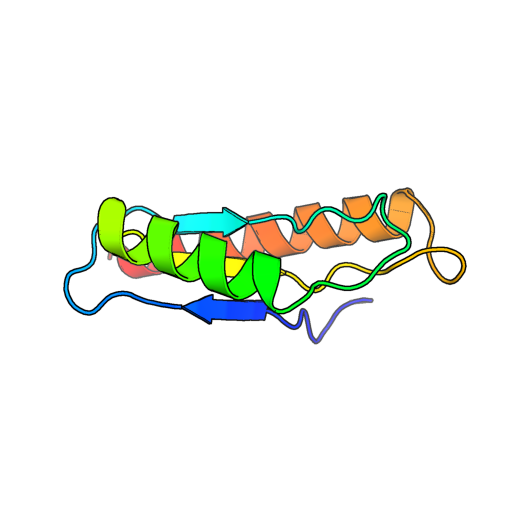 1.00 82.50 82 TRP A C 1
ATOM 650 O O . TRP A 1 82 ? -6.319 -12.062 11.631 1.00 82.50 82 TRP A O 1
ATOM 660 N N . ALA A 1 83 ? -6.594 -11.797 9.423 1.00 74.56 83 ALA A N 1
ATOM 661 C CA . ALA A 1 83 ? -8.023 -11.497 9.507 1.00 74.56 83 ALA A CA 1
ATOM 662 C C . ALA A 1 83 ? -8.859 -12.704 9.971 1.00 74.56 83 ALA A C 1
ATOM 664 O O . ALA A 1 83 ? -9.898 -12.534 10.603 1.00 74.56 83 ALA A O 1
ATOM 665 N N . CYS A 1 84 ? -8.437 -13.932 9.661 1.00 65.75 84 CYS A N 1
ATOM 666 C CA . CYS A 1 84 ? -9.099 -15.142 10.140 1.00 65.75 84 CYS A CA 1
ATOM 667 C C . CYS A 1 84 ? -8.839 -15.389 11.631 1.00 65.75 84 CYS A C 1
ATOM 669 O O . CYS A 1 84 ? -9.783 -15.674 12.360 1.00 65.75 84 CYS A O 1
ATOM 671 N N . VAL A 1 85 ? -7.591 -15.236 12.083 1.00 59.91 85 VAL A N 1
ATOM 672 C CA . VAL A 1 85 ? -7.212 -15.413 13.496 1.00 59.91 85 VAL A CA 1
ATOM 673 C C . VAL A 1 85 ? -7.867 -14.356 14.387 1.00 59.91 85 VAL A C 1
ATOM 675 O O . VAL A 1 85 ? -8.305 -14.679 15.478 1.00 59.91 85 VAL A O 1
ATOM 678 N N . ALA A 1 86 ? -8.019 -13.117 13.913 1.00 56.59 86 ALA A N 1
ATOM 679 C CA . ALA A 1 86 ? -8.649 -12.037 14.677 1.00 56.59 86 ALA A CA 1
ATOM 680 C C . ALA A 1 86 ? -10.180 -12.166 14.857 1.00 56.59 86 ALA A C 1
ATOM 682 O O . ALA A 1 86 ? -10.794 -11.273 15.438 1.00 56.59 86 ALA A O 1
ATOM 683 N N . ARG A 1 87 ? -10.810 -13.220 14.316 1.00 52.47 87 ARG A N 1
ATOM 684 C CA . ARG A 1 87 ? -12.261 -13.479 14.399 1.00 52.47 87 ARG A CA 1
ATOM 685 C C . ARG A 1 87 ? -12.640 -14.634 15.339 1.00 52.47 87 ARG A C 1
ATOM 687 O O . ARG A 1 87 ? -13.832 -14.912 15.451 1.00 52.47 87 ARG A O 1
ATOM 694 N N . GLY A 1 88 ? -11.666 -15.297 15.965 1.00 40.09 88 GLY A N 1
ATOM 695 C CA . GLY A 1 88 ? -11.868 -16.285 17.036 1.00 40.09 88 GLY A CA 1
ATOM 696 C C . GLY A 1 88 ? -11.472 -15.706 18.384 1.00 40.09 88 GLY A C 1
ATOM 697 O O . GLY A 1 88 ? -12.096 -16.119 19.382 1.00 40.09 88 GLY A O 1
#

Secondary structure (DSSP, 8-state):
-TTS---EEEE--SS--S-EEE----STTTSPP-HHHHHHHHHHHHHH--EEEEE----TTTS-HHHHHHHHHHHHHHHHHHHHHTT-

Sequence (88 aa):
MKWANILFFEITPAKKTSQTIIYLAGGGFVLPITSLHYEFIAQIVEETGARLVVPNYPLAPYYHVDDVMAFFKGSLSEVCRWACVARG

Radius of gyration: 13.75 Å; chains: 1; bounding box: 29×32×31 Å

InterPro domains:
  IPR013094 Alpha/beta hydrolase fold-3 [PF07859] (21-65)
  IPR029058 Alpha/Beta hydrolase fold [G3DSA:3.40.50.1820] (1-81)
  IPR029058 Alpha/Beta hydrolase fold [SSF53474] (7-69)

Organism: NCBI:txid1265822

pLDDT: mean 87.59, std 13.56, range [40.09, 96.31]